Protein AF-A0A8S8XP95-F1 (afdb_monomer_lite)

Structure (mmCIF, N/CA/C/O backbone):
data_AF-A0A8S8XP95-F1
#
_entry.id   AF-A0A8S8XP95-F1
#
loop_
_atom_site.group_PDB
_atom_site.id
_atom_site.type_symbol
_atom_site.label_atom_id
_atom_site.label_alt_id
_atom_site.label_comp_id
_atom_site.label_asym_id
_atom_site.label_entity_id
_atom_site.label_seq_id
_atom_site.pdbx_PDB_ins_code
_atom_site.Cartn_x
_atom_site.Cartn_y
_atom_site.Cartn_z
_atom_site.occupancy
_atom_site.B_iso_or_equiv
_atom_site.auth_seq_id
_atom_site.auth_comp_id
_atom_site.auth_asym_id
_atom_site.auth_atom_id
_atom_site.pdbx_PDB_model_num
ATOM 1 N N . MET A 1 1 ? -5.392 4.584 2.526 1.00 95.81 1 MET A N 1
ATOM 2 C CA . MET A 1 1 ? -4.074 3.936 2.716 1.00 95.81 1 MET A CA 1
ATOM 3 C C . MET A 1 1 ? -3.199 4.278 1.524 1.00 95.81 1 MET A C 1
ATOM 5 O O . MET A 1 1 ? -3.749 4.491 0.451 1.00 95.81 1 MET A O 1
ATOM 9 N N . ASP A 1 2 ? -1.877 4.286 1.700 1.00 97.69 2 ASP A N 1
ATOM 10 C CA . ASP A 1 2 ? -0.904 4.599 0.646 1.00 97.69 2 ASP A CA 1
ATOM 11 C C . ASP A 1 2 ? 0.192 3.529 0.617 1.00 97.69 2 ASP A C 1
ATOM 13 O O . ASP A 1 2 ? 0.553 2.979 1.661 1.00 97.69 2 ASP A O 1
ATOM 17 N N . ALA A 1 3 ? 0.720 3.212 -0.565 1.00 98.12 3 ALA A N 1
ATOM 18 C CA . ALA A 1 3 ? 1.836 2.281 -0.712 1.00 98.12 3 ALA A CA 1
ATOM 19 C C . ALA A 1 3 ? 2.675 2.593 -1.953 1.00 98.12 3 ALA A C 1
ATOM 21 O O . ALA A 1 3 ? 2.148 2.982 -2.994 1.00 98.12 3 ALA A O 1
ATOM 22 N N . SER A 1 4 ? 3.984 2.361 -1.862 1.00 97.75 4 SER A N 1
ATOM 23 C CA . SER A 1 4 ? 4.922 2.511 -2.973 1.00 97.75 4 SER A CA 1
ATOM 24 C C . SER A 1 4 ? 5.971 1.401 -2.975 1.00 97.75 4 SER A C 1
ATOM 26 O O . SER A 1 4 ? 6.282 0.806 -1.942 1.00 97.75 4 SER A O 1
ATOM 28 N N . ILE A 1 5 ? 6.499 1.100 -4.160 1.00 98.00 5 ILE A N 1
ATOM 29 C CA . ILE A 1 5 ? 7.576 0.135 -4.376 1.00 98.00 5 ILE A CA 1
ATOM 30 C C . ILE A 1 5 ? 8.477 0.613 -5.521 1.00 98.00 5 ILE A C 1
ATOM 32 O O . ILE A 1 5 ? 7.999 1.181 -6.502 1.00 98.00 5 ILE A O 1
ATOM 36 N N . MET A 1 6 ? 9.787 0.383 -5.395 1.00 97.62 6 MET A N 1
ATOM 37 C CA . MET A 1 6 ? 10.793 0.677 -6.419 1.00 97.62 6 MET A CA 1
ATOM 38 C C . MET A 1 6 ? 11.740 -0.513 -6.565 1.00 97.62 6 MET A C 1
ATOM 40 O O . MET A 1 6 ? 12.183 -1.094 -5.573 1.00 97.62 6 MET A O 1
ATOM 44 N N . ARG A 1 7 ? 12.089 -0.852 -7.806 1.00 97.62 7 ARG A N 1
ATOM 45 C CA . ARG A 1 7 ? 13.092 -1.864 -8.129 1.00 97.62 7 ARG A CA 1
ATOM 46 C C . ARG A 1 7 ? 14.408 -1.180 -8.499 1.00 97.62 7 ARG A C 1
ATOM 48 O O . ARG A 1 7 ? 14.491 -0.423 -9.459 1.00 97.62 7 ARG A O 1
ATOM 55 N N . GLY A 1 8 ? 15.458 -1.438 -7.719 1.00 97.69 8 GLY A N 1
ATOM 56 C CA . GLY A 1 8 ? 16.742 -0.739 -7.866 1.00 97.69 8 GLY A CA 1
ATOM 57 C C . GLY A 1 8 ? 17.519 -1.069 -9.147 1.00 97.69 8 GLY A C 1
ATOM 58 O O . GLY A 1 8 ? 18.329 -0.260 -9.587 1.00 97.69 8 GLY A O 1
ATOM 59 N N . THR A 1 9 ? 17.274 -2.231 -9.758 1.00 97.69 9 THR A N 1
ATOM 60 C CA . THR A 1 9 ? 18.020 -2.709 -10.935 1.00 97.69 9 THR A CA 1
ATOM 61 C C . THR A 1 9 ? 17.696 -1.935 -12.211 1.00 97.69 9 THR A C 1
ATOM 63 O O . THR A 1 9 ? 18.590 -1.676 -13.009 1.00 97.69 9 THR A O 1
ATOM 66 N N . ASP A 1 10 ? 16.430 -1.565 -12.404 1.00 95.50 10 ASP A N 1
ATOM 67 C CA . ASP A 1 10 ? 15.906 -0.900 -13.606 1.00 95.50 10 ASP A CA 1
ATOM 68 C C . ASP A 1 10 ? 15.256 0.461 -13.300 1.00 95.50 10 ASP A C 1
ATOM 70 O O . ASP A 1 10 ? 14.836 1.163 -14.217 1.00 95.50 10 ASP A O 1
ATOM 74 N N . LYS A 1 11 ? 15.217 0.864 -12.021 1.00 95.88 11 LYS A N 1
ATOM 75 C CA . LYS A 1 11 ? 14.569 2.087 -11.521 1.00 95.88 11 LYS A CA 1
ATOM 76 C C . LYS A 1 11 ? 13.056 2.128 -11.774 1.00 95.88 11 LYS A C 1
ATOM 78 O O . LYS A 1 11 ? 12.465 3.202 -11.667 1.00 95.88 11 LYS A O 1
ATOM 83 N N . ALA A 1 12 ? 12.424 0.990 -12.074 1.00 97.50 12 ALA A N 1
ATOM 84 C CA . ALA A 1 12 ? 10.974 0.909 -12.182 1.00 97.50 12 ALA A CA 1
ATOM 85 C C . ALA A 1 12 ? 10.330 1.179 -10.816 1.00 97.50 12 ALA A C 1
ATOM 87 O O . ALA A 1 12 ? 10.843 0.756 -9.775 1.00 97.50 12 ALA A O 1
ATOM 88 N N . ALA A 1 13 ? 9.199 1.878 -10.813 1.00 97.69 13 ALA A N 1
ATOM 89 C CA . ALA A 1 13 ? 8.485 2.241 -9.599 1.00 97.69 13 ALA A CA 1
ATOM 90 C C . ALA A 1 13 ? 6.974 2.166 -9.810 1.00 97.69 13 ALA A C 1
ATOM 92 O O . ALA A 1 13 ? 6.481 2.346 -10.921 1.00 97.69 13 ALA A O 1
ATOM 93 N N . GLY A 1 14 ? 6.252 1.917 -8.723 1.00 98.19 14 GLY A N 1
ATOM 94 C CA . GLY A 1 14 ? 4.798 1.891 -8.702 1.00 98.19 14 GLY A CA 1
ATOM 95 C C . GLY A 1 14 ? 4.264 2.353 -7.355 1.00 98.19 14 GLY A C 1
ATOM 96 O O . GLY A 1 14 ? 4.867 2.089 -6.312 1.00 98.19 14 GLY A O 1
ATOM 97 N N . SER A 1 15 ? 3.144 3.071 -7.366 1.00 98.38 15 SER A N 1
ATOM 98 C CA . SER A 1 15 ? 2.540 3.618 -6.153 1.00 98.38 15 SER A CA 1
ATOM 99 C C . SER A 1 15 ? 1.029 3.788 -6.262 1.00 98.38 15 SER A C 1
ATOM 101 O O . SER A 1 15 ? 0.492 4.097 -7.324 1.00 98.38 15 SER A O 1
ATOM 103 N N . VAL A 1 16 ? 0.348 3.600 -5.137 1.00 98.19 16 VAL A N 1
ATOM 104 C CA . VAL A 1 16 ? -1.074 3.898 -4.965 1.00 98.19 16 VAL A CA 1
ATOM 105 C C . VAL A 1 16 ? -1.255 4.830 -3.779 1.00 98.19 16 VAL A C 1
ATOM 107 O O . VAL A 1 16 ? -0.599 4.664 -2.748 1.00 98.19 16 VAL A O 1
ATOM 110 N N . VAL A 1 17 ? -2.144 5.805 -3.930 1.00 97.94 17 VAL A N 1
ATOM 111 C CA . VAL A 1 17 ? -2.423 6.828 -2.919 1.00 97.94 17 VAL A CA 1
ATOM 112 C C . VAL A 1 17 ? -3.928 6.922 -2.703 1.00 97.94 17 VAL A C 1
ATOM 114 O O . VAL A 1 17 ? -4.699 6.758 -3.645 1.00 97.94 17 VAL A O 1
ATOM 117 N N . ASN A 1 18 ? -4.347 7.207 -1.477 1.00 97.31 18 ASN A N 1
ATOM 118 C CA . ASN A 1 18 ? -5.733 7.389 -1.068 1.00 97.31 18 ASN A CA 1
ATOM 119 C C . ASN A 1 18 ? -6.643 6.176 -1.346 1.00 97.31 18 ASN A C 1
ATOM 121 O O . ASN A 1 18 ? -7.837 6.342 -1.567 1.00 97.31 18 ASN A O 1
ATOM 125 N N . VAL A 1 19 ? -6.103 4.950 -1.323 1.00 97.38 19 VAL A N 1
ATOM 126 C CA . VAL A 1 19 ? -6.914 3.737 -1.541 1.00 97.38 19 VAL A CA 1
ATOM 127 C C . VAL A 1 19 ? -7.736 3.390 -0.309 1.00 97.38 19 VAL A C 1
ATOM 129 O O . VAL A 1 19 ? -7.257 3.524 0.827 1.00 97.38 19 VAL A O 1
ATOM 132 N N . THR A 1 20 ? -8.961 2.920 -0.523 1.00 97.25 20 THR A N 1
ATOM 133 C CA . THR A 1 20 ? -9.909 2.656 0.568 1.00 97.25 20 THR A CA 1
ATOM 134 C C . THR A 1 20 ? -10.474 1.245 0.569 1.00 97.25 20 THR A C 1
ATOM 136 O O . THR A 1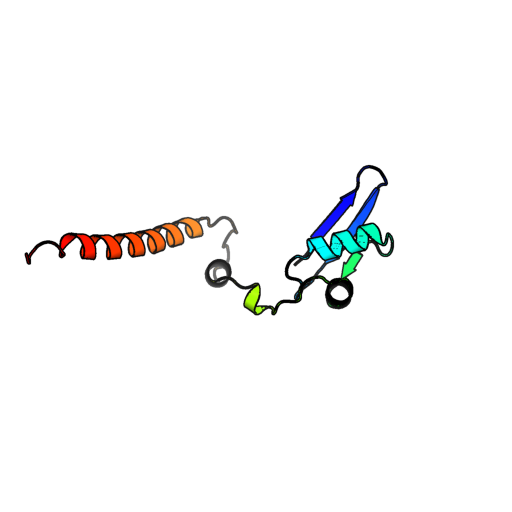 20 ? -10.990 0.818 1.600 1.00 97.25 20 THR A O 1
ATOM 139 N N . LYS A 1 21 ? -10.343 0.512 -0.542 1.00 97.50 21 LYS A N 1
ATOM 140 C CA . LYS A 1 21 ? -11.002 -0.790 -0.728 1.00 97.50 21 LYS A CA 1
ATOM 141 C C . LYS A 1 21 ? -10.034 -1.962 -0.847 1.00 97.50 21 LYS A C 1
ATOM 143 O O . LYS A 1 21 ? -10.446 -3.113 -0.795 1.00 97.50 21 LYS A O 1
ATOM 148 N N . LEU A 1 22 ? -8.737 -1.708 -1.009 1.00 97.38 22 LEU A N 1
ATOM 149 C CA . LEU A 1 22 ? -7.751 -2.774 -1.196 1.00 97.38 22 LEU A CA 1
ATOM 150 C C . LEU A 1 22 ? -7.268 -3.351 0.132 1.00 97.38 22 LEU A C 1
ATOM 152 O O . LEU A 1 22 ? -6.687 -2.632 0.945 1.00 97.38 22 LEU A O 1
ATOM 156 N N . ARG A 1 23 ? -7.360 -4.676 0.298 1.00 96.75 23 ARG A N 1
ATOM 157 C CA . ARG A 1 23 ? -6.838 -5.351 1.499 1.00 96.75 23 ARG A CA 1
ATOM 158 C C . ARG A 1 23 ? -5.329 -5.177 1.677 1.00 96.75 23 ARG A C 1
ATOM 160 O O . ARG A 1 23 ? -4.831 -5.060 2.791 1.00 96.75 23 ARG A O 1
ATOM 167 N N . HIS A 1 24 ? -4.591 -5.190 0.567 1.00 97.12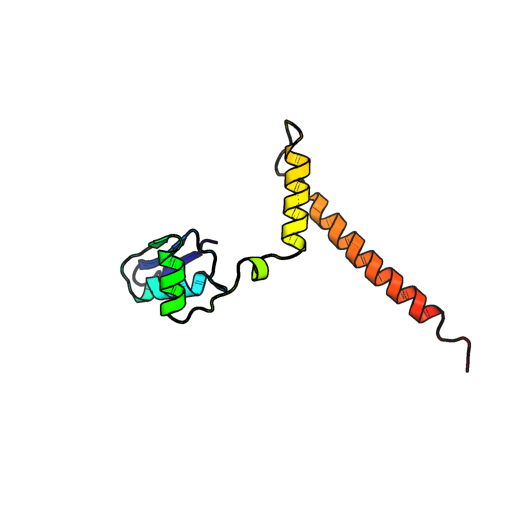 24 HIS A N 1
ATOM 168 C CA . HIS A 1 24 ? -3.131 -5.095 0.560 1.00 97.12 24 HIS A CA 1
ATOM 169 C C . HIS A 1 24 ? -2.666 -4.106 -0.526 1.00 97.12 24 HIS A C 1
ATOM 171 O O . HIS A 1 24 ? -2.306 -4.539 -1.625 1.00 97.12 24 HIS A O 1
ATOM 177 N N . PRO A 1 25 ? -2.629 -2.789 -0.243 1.00 97.50 25 PRO A N 1
ATOM 178 C CA . PRO A 1 25 ? -2.280 -1.747 -1.221 1.00 97.50 25 PRO A CA 1
ATOM 179 C C . PRO A 1 25 ? -0.946 -1.967 -1.949 1.00 97.50 25 PRO A C 1
ATOM 181 O O . PRO A 1 25 ? -0.816 -1.662 -3.134 1.00 97.50 25 PRO A O 1
ATOM 184 N N . ILE A 1 26 ? 0.037 -2.578 -1.278 1.00 98.12 26 ILE A N 1
ATOM 185 C CA . ILE A 1 26 ? 1.347 -2.885 -1.872 1.00 98.12 26 ILE A CA 1
ATOM 186 C C . ILE A 1 26 ? 1.254 -3.836 -3.076 1.00 98.12 26 ILE A C 1
ATOM 188 O O . ILE A 1 26 ? 2.082 -3.766 -3.981 1.00 98.12 26 ILE A O 1
ATOM 192 N N . ARG A 1 27 ? 0.229 -4.701 -3.133 1.00 98.12 27 ARG A N 1
ATOM 193 C CA . ARG A 1 27 ? 0.009 -5.583 -4.287 1.00 98.12 27 ARG A CA 1
ATOM 194 C C . ARG A 1 27 ? -0.393 -4.785 -5.522 1.00 98.12 27 ARG A C 1
ATOM 196 O O . ARG A 1 27 ? 0.142 -5.057 -6.590 1.00 98.12 27 ARG A O 1
ATOM 203 N N . ALA A 1 28 ? -1.246 -3.772 -5.371 1.00 97.81 28 ALA A N 1
ATOM 204 C CA . ALA A 1 28 ? -1.584 -2.868 -6.468 1.00 97.81 28 ALA A CA 1
ATOM 205 C C . ALA A 1 28 ? -0.372 -2.030 -6.902 1.00 97.81 28 ALA A C 1
ATOM 207 O O . ALA A 1 28 ? -0.080 -1.960 -8.091 1.00 97.81 28 ALA A O 1
ATOM 208 N N . ALA A 1 29 ? 0.409 -1.491 -5.957 1.00 98.06 29 ALA A N 1
ATOM 209 C CA . ALA A 1 29 ? 1.649 -0.777 -6.283 1.00 98.06 29 ALA A CA 1
ATOM 210 C C . ALA A 1 29 ? 2.655 -1.658 -7.057 1.00 98.06 29 ALA A C 1
ATOM 212 O O . ALA A 1 29 ? 3.298 -1.189 -7.994 1.00 98.06 29 ALA A O 1
ATOM 213 N N . ASN A 1 30 ? 2.759 -2.948 -6.720 1.00 97.94 30 ASN A N 1
ATOM 214 C CA . ASN A 1 30 ? 3.591 -3.895 -7.463 1.00 97.94 30 ASN A CA 1
ATOM 215 C C . ASN A 1 30 ? 3.068 -4.153 -8.887 1.00 97.94 30 ASN A C 1
ATOM 217 O O . ASN A 1 30 ? 3.877 -4.278 -9.800 1.00 97.94 30 ASN A O 1
ATOM 221 N N . GLN A 1 31 ? 1.747 -4.192 -9.101 1.00 97.62 31 GLN A N 1
ATOM 222 C CA . GLN A 1 31 ? 1.178 -4.294 -10.454 1.00 97.62 31 GLN A CA 1
ATOM 223 C C . GLN A 1 31 ? 1.514 -3.060 -11.300 1.00 97.62 31 GLN A C 1
ATOM 225 O O . GLN A 1 31 ? 1.952 -3.200 -12.439 1.00 97.62 31 GLN A O 1
ATOM 230 N N . ILE A 1 32 ? 1.421 -1.861 -10.716 1.00 97.12 32 ILE A N 1
ATOM 231 C CA . ILE A 1 32 ? 1.830 -0.608 -11.371 1.00 97.12 32 ILE A CA 1
ATOM 232 C C . ILE A 1 32 ? 3.310 -0.664 -11.772 1.00 97.12 32 ILE A C 1
ATOM 234 O O . ILE A 1 32 ? 3.661 -0.335 -12.904 1.00 97.12 32 ILE A O 1
ATOM 238 N N . LEU A 1 33 ? 4.176 -1.154 -10.878 1.00 97.38 33 LEU A N 1
ATOM 239 C CA . LEU A 1 33 ? 5.602 -1.315 -11.164 1.00 97.38 33 LEU A CA 1
ATOM 240 C C . LEU A 1 33 ? 5.853 -2.249 -12.360 1.00 97.38 33 LEU A C 1
ATOM 242 O O . LEU A 1 33 ? 6.742 -1.967 -13.160 1.00 97.38 33 LEU A O 1
ATOM 246 N N . GLN A 1 34 ? 5.094 -3.345 -12.496 1.00 96.19 34 GLN A N 1
ATOM 247 C CA . GLN A 1 34 ? 5.233 -4.275 -13.628 1.00 96.19 34 GLN A CA 1
ATOM 248 C C . GLN A 1 34 ? 4.670 -3.706 -14.936 1.00 96.19 34 GLN A C 1
ATOM 250 O O . GLN A 1 34 ? 5.220 -3.974 -16.001 1.00 96.19 34 GLN A O 1
ATOM 255 N N . GLN A 1 35 ? 3.596 -2.919 -14.865 1.00 94.94 35 GLN A N 1
ATOM 256 C CA . GLN A 1 35 ? 3.018 -2.242 -16.026 1.00 94.94 35 GLN A CA 1
ATOM 257 C C . GLN A 1 35 ? 3.921 -1.114 -16.552 1.00 94.94 35 GLN A C 1
ATOM 259 O O . GLN A 1 35 ? 3.950 -0.847 -17.753 1.00 94.94 35 GLN A O 1
ATOM 264 N N . GLY A 1 36 ? 4.655 -0.441 -15.664 1.00 91.19 36 GLY A N 1
ATOM 265 C CA . GLY A 1 36 ? 5.650 0.583 -15.989 1.00 91.19 36 GLY A CA 1
ATOM 266 C C . GLY A 1 36 ? 5.093 1.997 -16.203 1.00 91.19 36 GLY A C 1
ATOM 267 O O . GLY A 1 36 ? 5.774 2.964 -15.865 1.00 91.19 36 GLY A O 1
ATOM 268 N N . TRP A 1 37 ? 3.869 2.151 -16.723 1.00 91.50 37 TRP A N 1
ATOM 269 C CA . TRP A 1 37 ? 3.186 3.450 -16.811 1.00 91.50 37 TRP A CA 1
ATOM 270 C C . TRP A 1 37 ? 1.668 3.325 -16.608 1.00 91.50 37 TRP A C 1
ATOM 272 O O . TRP A 1 37 ? 1.050 2.466 -17.249 1.00 91.50 37 TRP A O 1
ATOM 282 N N . PRO A 1 38 ? 1.034 4.209 -15.808 1.00 94.50 38 PRO A N 1
ATOM 283 C CA . PRO A 1 38 ? 1.612 5.314 -15.016 1.00 94.50 38 PRO A CA 1
ATOM 284 C C . PRO A 1 38 ? 2.423 4.831 -13.799 1.00 94.50 38 PRO A C 1
ATOM 286 O O . PRO A 1 38 ? 2.374 3.660 -13.467 1.00 94.50 38 PRO A O 1
ATOM 289 N N . VAL A 1 39 ? 3.174 5.717 -13.126 1.00 96.62 39 VAL A N 1
ATOM 290 C CA . VAL A 1 39 ? 3.962 5.377 -11.909 1.00 96.62 39 VAL A CA 1
ATOM 291 C C . VAL A 1 39 ? 3.126 5.463 -10.622 1.00 96.62 39 VAL A C 1
ATOM 293 O O . VAL A 1 39 ? 3.438 4.823 -9.616 1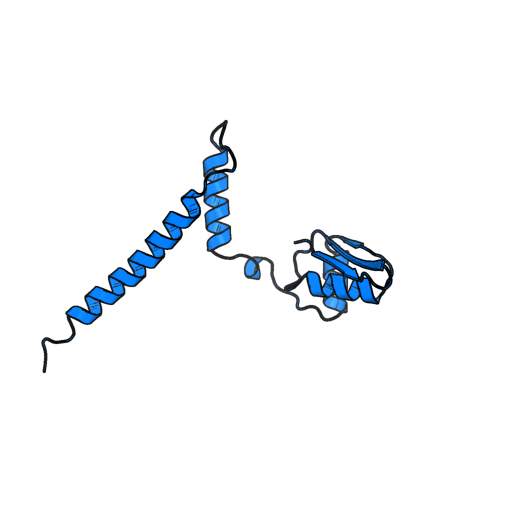.00 96.62 39 VAL A O 1
ATOM 296 N N . MET A 1 40 ? 2.059 6.262 -10.630 1.00 97.56 40 MET A N 1
ATOM 297 C CA . MET A 1 40 ? 1.197 6.498 -9.473 1.00 97.56 40 MET A CA 1
ATOM 298 C C . MET A 1 40 ? -0.269 6.534 -9.890 1.00 97.56 40 MET A C 1
ATOM 300 O O . MET A 1 40 ? -0.604 7.174 -10.887 1.00 97.56 40 MET A O 1
ATOM 304 N N . LEU A 1 41 ? -1.134 5.907 -9.093 1.00 97.88 41 LEU A N 1
ATOM 305 C CA . LEU A 1 41 ? -2.589 6.049 -9.171 1.00 97.88 41 LEU A CA 1
ATOM 306 C C . LEU A 1 41 ? -3.151 6.588 -7.849 1.00 97.88 41 LEU A C 1
ATOM 308 O O . LEU A 1 41 ? -2.564 6.385 -6.785 1.00 97.88 41 LEU A O 1
ATOM 312 N N . ASN A 1 42 ? -4.293 7.272 -7.920 1.00 97.75 42 ASN A N 1
ATOM 313 C CA . ASN A 1 42 ? -4.915 7.959 -6.789 1.00 97.75 42 ASN A CA 1
ATOM 314 C C . ASN A 1 42 ? -6.389 7.543 -6.628 1.00 97.75 42 ASN A C 1
ATOM 316 O O . ASN A 1 42 ? -7.105 7.430 -7.623 1.00 97.75 42 ASN A O 1
ATOM 320 N N . SER A 1 43 ? -6.821 7.366 -5.377 1.00 96.94 43 SER A N 1
ATOM 321 C CA . SER A 1 43 ? -8.209 7.173 -4.944 1.00 96.94 43 SER A CA 1
ATOM 322 C C . SER A 1 43 ? -8.913 6.078 -5.743 1.00 96.94 43 SER A C 1
ATOM 324 O O . SER A 1 43 ? -8.386 4.971 -5.863 1.00 96.94 43 SER A O 1
ATOM 326 N N . ASP A 1 44 ? -10.075 6.382 -6.319 1.00 97.38 44 ASP A N 1
ATOM 327 C CA . ASP A 1 44 ? -10.944 5.399 -6.958 1.00 97.38 44 ASP A CA 1
ATOM 328 C C . ASP A 1 44 ? -10.251 4.725 -8.144 1.00 97.38 44 ASP A C 1
ATOM 330 O O . ASP A 1 44 ? -10.353 3.513 -8.304 1.00 97.38 44 ASP A O 1
ATOM 334 N N . ALA A 1 45 ? -9.436 5.469 -8.900 1.00 97.19 45 ALA A N 1
ATOM 335 C CA . ALA A 1 45 ? -8.666 4.904 -10.006 1.00 97.19 45 ALA A CA 1
ATOM 336 C C . ALA A 1 45 ? -7.637 3.864 -9.528 1.00 97.19 45 ALA A C 1
ATOM 338 O O . ALA A 1 45 ? -7.352 2.903 -10.240 1.00 97.19 45 ALA A O 1
ATOM 339 N N . ALA A 1 46 ? -7.072 4.034 -8.328 1.00 97.56 46 ALA A N 1
ATOM 340 C CA . ALA A 1 46 ? -6.160 3.058 -7.739 1.00 97.56 46 ALA A CA 1
ATOM 341 C C . ALA A 1 46 ? -6.900 1.829 -7.185 1.00 97.56 46 ALA A C 1
ATOM 343 O O . ALA A 1 46 ? -6.410 0.708 -7.347 1.00 97.56 46 ALA A O 1
ATOM 344 N N . ASP A 1 47 ? -8.070 2.027 -6.569 1.00 97.50 47 ASP A N 1
ATOM 345 C CA . ASP A 1 47 ? -8.930 0.937 -6.094 1.00 97.50 47 ASP A CA 1
ATOM 346 C C . ASP A 1 47 ? -9.417 0.080 -7.285 1.00 97.50 47 ASP A C 1
ATOM 348 O O . ASP A 1 47 ? -9.189 -1.130 -7.306 1.00 97.50 47 ASP A O 1
ATOM 352 N N . GLU A 1 48 ? -9.985 0.693 -8.329 1.00 98.00 48 GLU A N 1
ATOM 353 C CA . GLU A 1 48 ? -10.449 0.008 -9.549 1.00 98.00 48 GLU A CA 1
ATOM 354 C C . GLU A 1 48 ? -9.318 -0.735 -10.270 1.00 98.00 48 GLU A C 1
ATOM 356 O O . GLU A 1 48 ? -9.475 -1.883 -10.706 1.00 98.00 48 GLU A O 1
ATOM 361 N N . PHE A 1 49 ? -8.145 -0.107 -10.365 1.00 97.38 49 PHE A N 1
ATOM 362 C CA . PHE A 1 49 ? -6.967 -0.739 -10.943 1.00 97.38 49 PHE A CA 1
ATOM 363 C C . PHE A 1 49 ? -6.532 -1.971 -10.144 1.00 97.38 49 PHE A C 1
ATOM 365 O O . PHE A 1 49 ? -6.275 -3.026 -10.721 1.00 97.38 49 PHE A O 1
ATOM 372 N N . GLY A 1 50 ? -6.468 -1.870 -8.814 1.00 96.88 50 GLY A N 1
ATOM 373 C CA . GLY A 1 50 ? -6.116 -3.004 -7.964 1.00 96.88 50 GLY A CA 1
ATOM 374 C C . GLY A 1 50 ? -7.100 -4.164 -8.126 1.00 96.88 50 GLY A C 1
ATOM 375 O O . GLY A 1 50 ? -6.675 -5.299 -8.346 1.00 96.88 50 GLY A O 1
ATOM 376 N N . ILE A 1 51 ? -8.401 -3.872 -8.078 1.00 97.69 51 ILE A N 1
ATOM 377 C CA . ILE A 1 51 ? -9.475 -4.870 -8.166 1.00 97.69 51 ILE A CA 1
ATOM 378 C C . ILE A 1 51 ? -9.463 -5.573 -9.529 1.00 97.69 51 ILE A C 1
ATOM 380 O O . ILE A 1 51 ? -9.477 -6.802 -9.593 1.00 97.69 51 ILE A O 1
ATOM 384 N N . SER A 1 52 ? -9.353 -4.817 -10.626 1.00 97.62 52 SER A N 1
ATOM 385 C CA . SER A 1 52 ? -9.271 -5.386 -11.983 1.00 97.62 52 SER A CA 1
ATOM 386 C C . SER A 1 52 ? -8.026 -6.255 -12.206 1.00 97.62 52 SER A C 1
ATOM 388 O O . SER A 1 52 ? -8.068 -7.192 -13.000 1.00 97.62 52 SER A O 1
ATOM 390 N N . ASN A 1 53 ? -6.944 -6.007 -11.459 1.00 96.25 53 ASN A N 1
ATOM 391 C CA . ASN A 1 53 ? -5.728 -6.825 -11.452 1.00 96.25 53 ASN A CA 1
ATOM 392 C C . ASN A 1 53 ? -5.737 -7.938 -10.379 1.00 96.25 53 ASN A C 1
ATOM 394 O O . ASN A 1 53 ? -4.691 -8.517 -10.073 1.00 96.25 53 ASN A O 1
ATOM 398 N N . GLY A 1 54 ? -6.902 -8.255 -9.802 1.00 96.56 54 GLY A N 1
ATOM 399 C CA . GLY A 1 54 ? -7.090 -9.392 -8.896 1.00 96.56 54 GLY A CA 1
ATOM 400 C C . GLY A 1 54 ? -6.652 -9.154 -7.447 1.00 96.56 54 GLY A C 1
ATOM 401 O O . GLY A 1 54 ? -6.447 -10.115 -6.704 1.00 96.56 54 GLY A O 1
ATOM 402 N N . VAL A 1 55 ? -6.481 -7.898 -7.022 1.00 96.94 55 VAL A N 1
ATOM 403 C CA . VAL A 1 55 ? -6.285 -7.572 -5.603 1.00 96.94 55 VAL A CA 1
ATOM 404 C C . VAL A 1 55 ? -7.625 -7.684 -4.877 1.00 96.94 55 VAL A C 1
ATOM 406 O O . VAL A 1 55 ? -8.627 -7.138 -5.323 1.00 96.94 55 VAL A O 1
ATOM 409 N N . GLU A 1 56 ? -7.627 -8.386 -3.744 1.00 97.62 56 GLU A N 1
ATOM 410 C CA . GLU A 1 56 ? -8.812 -8.578 -2.902 1.00 97.62 56 GLU A CA 1
ATOM 411 C C . GLU A 1 56 ? -9.411 -7.238 -2.442 1.00 97.62 56 GLU A C 1
ATOM 413 O O . GLU A 1 56 ? -8.731 -6.433 -1.788 1.00 97.62 56 GLU A O 1
ATOM 418 N N . GLU A 1 57 ? -10.687 -7.045 -2.777 1.00 97.75 57 GLU A N 1
ATOM 419 C CA . GLU A 1 57 ? -11.531 -5.953 -2.298 1.00 97.75 57 GLU A CA 1
ATOM 420 C C . GLU A 1 57 ? -12.077 -6.280 -0.903 1.00 97.75 57 GLU A C 1
ATOM 422 O O . GLU A 1 57 ? -12.552 -7.388 -0.648 1.00 97.75 57 GLU A O 1
ATOM 427 N N . VAL A 1 58 ? -12.025 -5.307 0.000 1.00 97.25 58 VAL A N 1
ATOM 428 C CA . VAL A 1 58 ? -12.590 -5.374 1.350 1.00 97.25 58 VAL A CA 1
ATOM 429 C C . VAL A 1 58 ? -13.399 -4.115 1.637 1.00 97.25 58 VAL A C 1
ATOM 431 O O . VAL A 1 58 ? -13.141 -3.050 1.074 1.00 97.25 58 VAL A O 1
ATOM 434 N N . SER A 1 59 ? -14.376 -4.225 2.539 1.00 96.81 59 SER A N 1
ATOM 435 C CA . SER A 1 59 ? -15.113 -3.052 3.011 1.00 96.81 59 SER A CA 1
ATOM 436 C C . SER A 1 59 ? -14.234 -2.185 3.919 1.00 96.81 59 SER A C 1
ATOM 438 O O . SER A 1 59 ? -13.257 -2.659 4.507 1.00 96.81 59 SER A O 1
ATOM 440 N N . GLN A 1 60 ? -14.591 -0.910 4.073 1.00 94.19 60 GLN A N 1
ATOM 441 C CA . GLN A 1 60 ? -13.854 -0.012 4.966 1.00 94.19 60 GLN A CA 1
ATOM 442 C C . GLN A 1 60 ? -13.940 -0.475 6.424 1.00 94.19 60 GLN A C 1
ATOM 444 O O . GLN A 1 60 ? -12.965 -0.372 7.162 1.00 94.19 60 GLN A O 1
ATOM 449 N N . GLU A 1 61 ? -15.071 -1.053 6.825 1.00 95.56 61 GLU A N 1
ATOM 450 C CA . GLU A 1 61 ? -15.288 -1.594 8.167 1.00 95.56 61 GLU A CA 1
ATOM 451 C C . GLU A 1 61 ? -14.325 -2.740 8.475 1.00 95.56 61 GLU A C 1
ATOM 453 O O . GLU A 1 61 ? -13.854 -2.847 9.603 1.00 95.56 61 GLU A O 1
ATOM 458 N N . TRP A 1 62 ? -13.979 -3.558 7.475 1.00 94.94 62 TRP A N 1
ATOM 459 C CA . TRP A 1 62 ? -13.014 -4.647 7.632 1.00 94.94 62 TRP A CA 1
ATOM 460 C C . TRP A 1 62 ? -11.608 -4.139 7.991 1.00 94.94 62 TRP A C 1
ATOM 462 O O . TRP A 1 62 ? -10.871 -4.805 8.716 1.00 94.94 62 TRP A O 1
ATOM 472 N N . LEU A 1 63 ? -11.232 -2.948 7.508 1.00 94.19 63 LEU A N 1
ATOM 473 C CA . LEU A 1 63 ? -9.936 -2.320 7.796 1.00 94.19 63 LEU A CA 1
ATOM 474 C C . LEU A 1 63 ? -9.874 -1.689 9.198 1.00 94.19 63 LEU A C 1
ATOM 476 O O . LEU A 1 63 ? -8.787 -1.357 9.680 1.00 94.19 63 LEU A O 1
ATOM 480 N N . ILE A 1 64 ? -11.021 -1.502 9.854 1.00 94.44 64 ILE A N 1
ATOM 481 C CA . ILE A 1 64 ? -11.105 -0.890 11.179 1.00 94.44 64 ILE A CA 1
ATOM 482 C C . ILE A 1 64 ? -10.873 -1.960 12.247 1.00 94.44 64 ILE A C 1
ATOM 484 O O . ILE A 1 64 ? -11.516 -3.003 12.273 1.00 94.44 64 ILE A O 1
ATOM 488 N N . THR A 1 65 ? -9.978 -1.661 13.187 1.00 91.81 65 THR A N 1
ATOM 489 C CA . THR A 1 65 ? -9.762 -2.480 14.387 1.00 91.81 65 THR A CA 1
ATOM 490 C C . THR A 1 65 ? -10.219 -1.718 15.624 1.00 91.81 65 THR A C 1
ATOM 492 O O . THR A 1 65 ? -10.114 -0.488 15.671 1.00 91.81 65 THR A O 1
ATOM 495 N N . GLU A 1 66 ? -10.683 -2.437 16.649 1.00 90.56 6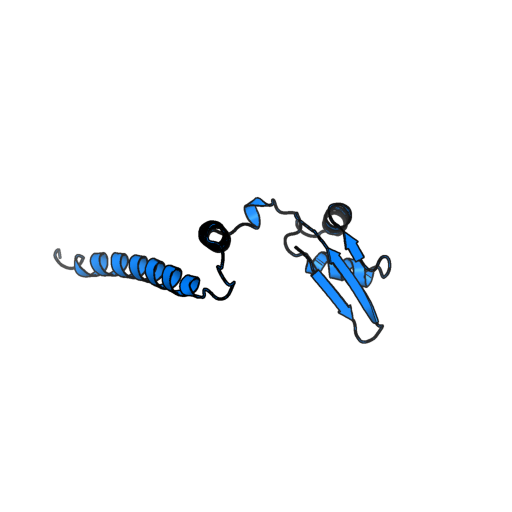6 GLU A N 1
ATOM 496 C CA . GLU A 1 66 ? -11.076 -1.835 17.934 1.00 90.56 66 GLU A CA 1
ATOM 497 C C . GLU A 1 66 ? -9.929 -1.028 18.548 1.00 90.56 66 GLU A C 1
ATOM 499 O O . GLU A 1 66 ? -10.130 0.101 18.987 1.00 90.56 66 GLU A O 1
ATOM 504 N N . LEU A 1 67 ? -8.700 -1.548 18.457 1.00 88.06 67 LEU A N 1
ATOM 505 C CA . LEU A 1 67 ? -7.493 -0.853 18.891 1.00 88.06 67 LEU A CA 1
ATOM 506 C C . LEU A 1 67 ? -7.355 0.530 18.235 1.00 88.06 67 LEU A C 1
ATOM 508 O O . LEU A 1 67 ? -7.226 1.536 18.929 1.00 88.06 67 LEU A O 1
ATOM 512 N N . ARG A 1 68 ? -7.398 0.600 16.897 1.00 88.38 68 ARG A N 1
ATOM 513 C CA . ARG A 1 68 ? -7.252 1.872 16.167 1.00 88.38 68 ARG A CA 1
ATOM 514 C C . ARG A 1 68 ? -8.417 2.823 16.431 1.00 88.38 68 ARG A C 1
ATOM 516 O O . ARG A 1 68 ? -8.201 4.030 16.497 1.00 88.38 68 ARG A O 1
ATOM 523 N N . ARG A 1 69 ? -9.627 2.292 16.623 1.00 90.44 69 ARG A N 1
ATOM 524 C CA . ARG A 1 69 ? -10.806 3.085 16.989 1.00 90.44 69 ARG A CA 1
ATOM 525 C C . ARG A 1 69 ? -10.651 3.721 18.372 1.00 90.44 69 ARG A C 1
ATOM 527 O O . ARG A 1 69 ? -10.879 4.919 18.506 1.00 90.44 69 ARG A O 1
ATOM 534 N N . ASN A 1 70 ? -10.208 2.956 19.367 1.00 87.56 70 ASN A N 1
ATOM 535 C CA . ASN A 1 70 ? -9.988 3.454 20.727 1.00 87.56 70 ASN A CA 1
ATOM 536 C C . ASN A 1 70 ? -8.875 4.512 20.770 1.00 87.56 70 ASN A C 1
ATOM 538 O O . ASN A 1 70 ? -9.031 5.534 21.436 1.00 87.56 70 ASN A O 1
ATOM 542 N N . GLN A 1 71 ? -7.790 4.310 20.013 1.00 83.88 71 GLN A N 1
ATOM 543 C CA . GLN A 1 71 ? -6.724 5.308 19.846 1.00 83.88 71 GLN A CA 1
ATOM 544 C C . GLN A 1 71 ? -7.257 6.616 19.245 1.00 83.88 71 GLN A C 1
ATOM 546 O O . GLN A 1 71 ? -6.910 7.701 19.708 1.00 83.88 71 GLN A O 1
ATOM 551 N N . TRP A 1 72 ? -8.125 6.519 18.235 1.00 88.12 72 TRP A N 1
ATOM 552 C CA . TRP A 1 72 ? -8.724 7.689 17.600 1.00 88.12 72 TRP A CA 1
ATOM 553 C C . TRP A 1 72 ? -9.669 8.455 18.534 1.00 88.12 72 TRP A C 1
ATOM 555 O O . TRP A 1 72 ? -9.591 9.680 18.582 1.00 88.12 72 TRP A O 1
ATOM 565 N N . GLU A 1 73 ? -10.519 7.771 19.309 1.00 88.62 73 GLU A N 1
ATOM 566 C CA . GLU A 1 73 ? -11.411 8.434 20.279 1.00 88.62 73 GLU A CA 1
ATOM 567 C C . GLU A 1 73 ? -10.624 9.141 21.393 1.00 88.62 73 GLU A C 1
ATOM 569 O O . GLU A 1 73 ? -10.940 10.276 21.751 1.00 88.62 73 GLU A O 1
ATOM 574 N N . GLN A 1 74 ? -9.549 8.521 21.893 1.00 83.50 74 GLN A N 1
ATOM 575 C CA . GLN A 1 74 ? -8.671 9.146 22.886 1.00 83.50 74 GLN A CA 1
ATOM 576 C C . GLN A 1 74 ? -8.000 10.400 22.325 1.00 83.50 74 GLN A C 1
ATOM 578 O O . GLN A 1 74 ? -8.133 11.473 22.916 1.00 83.50 74 GLN A O 1
ATOM 583 N N . TRP A 1 75 ? -7.383 10.302 21.143 1.00 83.75 75 TRP A N 1
ATOM 584 C CA . TRP A 1 75 ? -6.797 11.448 20.440 1.00 83.75 75 TRP A CA 1
ATOM 585 C C . TRP A 1 75 ? -7.815 12.568 20.191 1.00 83.75 75 TRP A C 1
ATOM 587 O O . TRP A 1 75 ? -7.520 13.752 20.346 1.00 83.75 75 TRP A O 1
ATOM 597 N N . LYS A 1 76 ? -9.047 12.206 19.822 1.00 83.75 76 LYS A N 1
ATOM 598 C CA . LYS A 1 76 ? -10.124 13.165 19.571 1.00 83.75 76 LYS A CA 1
ATOM 599 C C . LYS A 1 76 ? -10.547 13.881 20.854 1.00 83.75 76 LYS A C 1
ATOM 601 O O . LYS A 1 76 ? -10.826 15.077 20.811 1.00 83.75 76 LYS A O 1
ATOM 606 N N . SER A 1 77 ? -10.574 13.169 21.980 1.00 83.25 77 SER A N 1
ATOM 607 C CA . SER A 1 77 ? -10.883 13.741 23.293 1.00 83.25 77 SER A CA 1
ATOM 608 C C . SER A 1 77 ? -9.754 14.619 23.844 1.00 83.25 77 SER A C 1
ATOM 610 O O . SER A 1 77 ? -10.029 15.649 24.451 1.00 83.25 77 SER A O 1
ATOM 612 N N . SER A 1 78 ? -8.487 14.274 23.582 1.00 76.00 78 SER A N 1
ATOM 613 C CA . SER A 1 78 ? -7.333 15.054 24.040 1.00 76.00 78 SER A CA 1
ATOM 614 C C . SER A 1 78 ? -7.137 16.331 23.220 1.00 76.00 78 SER A C 1
ATOM 616 O O . SER A 1 78 ? -6.800 17.372 23.782 1.00 76.00 78 SER A O 1
ATOM 618 N N . LYS A 1 79 ? -7.443 16.312 21.914 1.00 62.78 79 LYS A N 1
ATOM 619 C CA . LYS A 1 79 ? -7.369 17.506 21.052 1.00 62.78 79 LYS A CA 1
ATOM 620 C C . LYS A 1 79 ? -8.435 18.568 21.302 1.00 62.78 79 LYS A C 1
ATOM 622 O O . LYS A 1 79 ? -8.309 19.661 20.751 1.00 62.78 79 LYS A O 1
ATOM 627 N N . SER A 1 80 ? -9.443 18.318 22.143 1.00 57.34 80 SER A N 1
ATOM 628 C CA . SER A 1 80 ? -10.307 19.411 22.608 1.00 57.34 80 SER A CA 1
ATOM 629 C C . SER A 1 80 ? -9.606 20.334 23.615 1.00 57.34 80 SER A C 1
ATOM 631 O O . SER A 1 80 ? -10.150 21.391 23.928 1.00 57.34 80 SER A O 1
ATOM 633 N N . ASN A 1 81 ? -8.416 19.969 24.110 1.00 55.66 81 ASN A N 1
ATOM 634 C CA . ASN A 1 81 ? -7.610 20.805 24.994 1.00 55.66 81 ASN A CA 1
ATOM 635 C C . ASN A 1 81 ? -6.566 21.600 24.185 1.00 55.66 81 ASN A C 1
ATOM 637 O O . ASN A 1 81 ? -5.697 20.999 23.545 1.00 55.66 81 ASN A O 1
ATOM 641 N N . PRO A 1 82 ? -6.599 22.947 24.213 1.00 47.44 82 PRO A N 1
ATOM 642 C CA . PRO A 1 82 ? -5.557 23.766 23.602 1.00 47.44 82 PRO A CA 1
ATOM 643 C C . PRO A 1 82 ? -4.190 23.425 24.218 1.00 47.44 82 PRO A C 1
ATOM 645 O O . PRO A 1 82 ? -3.993 23.621 25.414 1.00 47.44 82 PRO A O 1
ATOM 648 N N . GLY A 1 83 ? -3.254 22.914 23.411 1.00 56.88 83 GLY A N 1
ATOM 649 C CA . GLY A 1 83 ? -1.883 22.598 23.840 1.00 56.88 83 GLY A CA 1
ATOM 650 C C . GLY A 1 83 ? -1.535 21.112 23.988 1.00 56.88 83 GLY A C 1
ATOM 651 O O . GLY A 1 83 ? -0.429 20.816 24.427 1.00 56.88 83 GLY A O 1
ATOM 652 N N . ALA A 1 84 ? -2.422 20.181 23.621 1.00 57.78 84 ALA A N 1
ATOM 653 C CA . ALA A 1 84 ? -2.074 18.758 23.581 1.00 57.78 84 ALA A CA 1
ATOM 654 C C . ALA A 1 84 ? -0.981 18.488 22.523 1.00 57.78 84 ALA A C 1
ATOM 656 O O . ALA A 1 84 ? -1.195 18.726 21.333 1.00 57.78 84 ALA A O 1
ATOM 657 N N . THR A 1 85 ? 0.188 18.019 22.963 1.00 54.34 85 THR A N 1
ATOM 658 C CA . THR A 1 85 ? 1.287 17.550 22.107 1.00 54.34 85 THR A CA 1
ATOM 659 C C . THR A 1 85 ? 1.111 16.066 21.793 1.00 54.34 85 THR A C 1
ATOM 661 O O . THR A 1 85 ? 0.599 15.307 22.612 1.00 54.34 85 THR A O 1
ATOM 664 N N . ASP A 1 86 ? 1.537 15.640 20.605 1.00 55.44 86 ASP A N 1
ATOM 665 C CA . ASP A 1 86 ? 1.299 14.293 20.064 1.00 55.44 86 ASP A CA 1
ATOM 666 C C . ASP A 1 86 ? 2.162 13.176 20.724 1.00 55.44 86 ASP A C 1
ATOM 668 O O . ASP A 1 86 ? 2.332 12.111 20.138 1.00 55.44 86 ASP A O 1
ATOM 672 N N . GLU A 1 87 ? 2.716 13.408 21.923 1.00 58.28 87 GLU A N 1
ATOM 673 C CA . GLU A 1 87 ? 3.677 12.523 22.623 1.00 58.28 87 GLU A CA 1
ATOM 674 C C . GLU A 1 87 ? 3.055 11.674 23.753 1.00 58.28 87 GLU A C 1
ATOM 676 O O . GLU A 1 87 ? 3.771 11.112 24.581 1.00 58.28 87 GLU A O 1
ATOM 681 N N . ASP A 1 88 ? 1.727 11.585 23.841 1.00 55.19 88 ASP A N 1
ATOM 682 C CA . ASP A 1 88 ? 1.077 10.813 24.906 1.00 55.19 88 ASP A CA 1
ATOM 683 C C . ASP A 1 88 ? 1.073 9.297 24.604 1.00 55.19 88 ASP A C 1
ATOM 685 O O . ASP A 1 88 ? 0.146 8.753 24.000 1.00 55.19 88 ASP A O 1
ATOM 689 N N . ASP A 1 89 ? 2.133 8.617 25.053 1.00 55.59 89 ASP A N 1
ATOM 690 C CA . ASP A 1 89 ? 2.332 7.159 24.995 1.00 55.59 89 ASP A CA 1
ATOM 691 C C . ASP A 1 89 ? 1.476 6.356 26.009 1.00 55.59 89 ASP A C 1
ATOM 693 O O . ASP A 1 89 ? 1.604 5.129 26.096 1.00 55.59 89 ASP A O 1
ATOM 697 N N . SER A 1 90 ? 0.557 6.984 26.759 1.00 60.00 90 SER A N 1
ATOM 698 C CA . SER A 1 90 ? -0.280 6.302 27.774 1.00 60.00 90 SER A CA 1
ATOM 699 C C . SER A 1 90 ? -1.211 5.207 27.220 1.00 60.00 90 SER A C 1
ATOM 701 O O . SER A 1 90 ? -1.791 4.417 27.971 1.00 60.00 90 SER A O 1
ATOM 703 N N . LEU A 1 91 ? -1.312 5.090 25.894 1.00 53.03 91 LEU A N 1
ATOM 704 C CA . LEU A 1 91 ? -2.113 4.094 25.181 1.00 53.03 91 LEU A CA 1
ATOM 705 C C . LEU A 1 91 ? -1.640 2.641 25.347 1.00 53.03 91 LEU A C 1
ATOM 707 O O . LEU A 1 91 ? -2.457 1.725 25.217 1.00 53.03 91 LEU A O 1
ATOM 711 N N . LEU A 1 92 ? -0.357 2.399 25.633 1.00 57.16 92 LEU A N 1
ATOM 712 C CA . LEU A 1 92 ? 0.134 1.040 25.903 1.00 57.16 92 LEU A CA 1
ATOM 713 C C . LEU A 1 92 ? -0.370 0.522 27.259 1.00 57.16 92 LEU A C 1
ATOM 715 O O . LEU A 1 92 ? -0.703 -0.659 27.381 1.00 57.16 92 LEU A O 1
ATOM 719 N N . ASP A 1 93 ? -0.521 1.402 28.249 1.00 59.00 93 ASP A N 1
ATOM 720 C CA . ASP A 1 93 ? -0.893 1.014 29.611 1.00 59.00 93 ASP A CA 1
ATOM 721 C C . ASP A 1 93 ? -2.343 0.520 29.721 1.00 59.00 93 ASP A C 1
ATOM 723 O O . ASP A 1 93 ? -2.628 -0.373 30.525 1.00 59.00 93 ASP A O 1
ATOM 727 N N . LEU A 1 94 ? -3.267 1.028 28.895 1.00 56.44 94 LEU A N 1
ATOM 728 C CA . LEU A 1 94 ? -4.659 0.557 28.893 1.00 56.44 94 LEU A CA 1
ATOM 729 C C . LEU A 1 94 ? -4.802 -0.865 28.336 1.00 56.44 94 LEU A C 1
ATOM 731 O O . LEU A 1 94 ? -5.536 -1.666 28.910 1.00 56.44 94 LEU A O 1
ATOM 735 N N . ILE A 1 95 ? -4.063 -1.211 27.280 1.00 54.72 95 ILE A N 1
ATOM 736 C CA . ILE A 1 95 ? -4.115 -2.548 26.663 1.00 54.72 95 ILE A CA 1
ATOM 737 C C . ILE A 1 95 ? -3.510 -3.593 27.605 1.00 54.72 95 ILE A C 1
ATOM 739 O O . ILE A 1 95 ? -4.056 -4.687 27.758 1.00 54.72 95 ILE A O 1
ATOM 743 N N . TRP A 1 96 ? -2.414 -3.251 28.294 1.00 52.47 96 TRP A N 1
ATOM 744 C CA . TRP A 1 96 ? -1.850 -4.114 29.333 1.00 52.47 96 TRP A CA 1
ATOM 745 C C . TRP A 1 96 ? -2.799 -4.268 30.523 1.00 52.47 96 TRP A C 1
ATOM 747 O O . TRP A 1 96 ? -2.934 -5.376 31.048 1.00 52.47 96 TRP A O 1
ATOM 757 N N . LYS A 1 97 ? -3.506 -3.206 30.932 1.00 52.47 97 LYS A N 1
ATOM 758 C CA . LYS A 1 97 ? -4.498 -3.300 32.011 1.00 52.47 97 LYS A CA 1
ATOM 759 C C . LYS A 1 97 ? -5.710 -4.146 31.624 1.00 52.47 97 LYS A C 1
ATOM 761 O O . LYS A 1 97 ? -6.053 -5.040 32.394 1.00 52.47 97 LYS A O 1
ATOM 766 N N . GLU A 1 98 ? -6.304 -3.960 30.450 1.00 51.62 98 GLU A N 1
ATOM 767 C CA . GLU A 1 98 ? -7.437 -4.778 29.984 1.00 51.62 98 GLU A CA 1
ATOM 768 C C . GLU A 1 98 ? -7.043 -6.247 29.751 1.00 51.62 98 GLU A C 1
ATOM 770 O O . GLU A 1 98 ? -7.730 -7.156 30.225 1.00 51.62 98 GLU A O 1
ATOM 775 N N . GLY A 1 99 ? -5.880 -6.499 29.139 1.00 46.25 99 GLY A N 1
ATOM 776 C CA . GLY A 1 99 ? -5.336 -7.851 28.982 1.00 46.25 99 GLY A CA 1
ATOM 777 C C . GLY A 1 99 ? -5.001 -8.530 30.319 1.00 46.25 99 GLY A C 1
ATOM 778 O O . GLY A 1 99 ? -5.165 -9.743 30.466 1.00 46.25 99 GLY A O 1
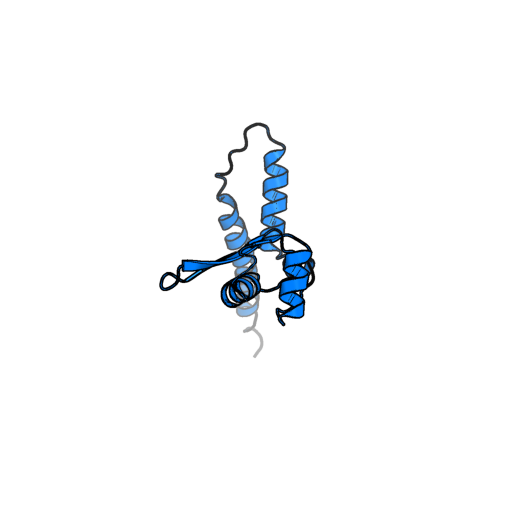ATOM 779 N N . SER A 1 100 ? -4.591 -7.761 31.336 1.00 45.66 100 SER A N 1
ATOM 780 C CA . SER A 1 100 ? -4.367 -8.281 32.693 1.00 45.66 100 SER A CA 1
ATOM 781 C C . SER A 1 100 ? -5.667 -8.639 33.421 1.00 45.66 100 SER A C 1
ATOM 783 O O . SER A 1 100 ? -5.687 -9.624 34.156 1.00 45.66 100 SER A O 1
ATOM 785 N N . GLN A 1 101 ? -6.759 -7.900 33.188 1.00 46.75 101 GLN A N 1
ATOM 786 C CA . GLN A 1 101 ? -8.067 -8.164 33.800 1.00 46.75 101 GLN A CA 1
ATOM 787 C C . GLN A 1 101 ? -8.712 -9.439 33.233 1.00 46.75 101 GLN A C 1
ATOM 789 O O . GLN A 1 101 ? -9.275 -10.229 33.991 1.00 46.75 101 GLN A O 1
ATOM 794 N N . GLN A 1 102 ? -8.545 -9.718 31.934 1.00 42.72 102 GLN A N 1
ATOM 795 C CA . GLN A 1 102 ? -8.978 -10.995 31.342 1.00 42.72 102 GLN A CA 1
ATOM 796 C C . GLN A 1 102 ? -8.169 -12.193 31.871 1.00 42.72 102 GLN A C 1
ATOM 798 O O . GLN A 1 102 ? -8.736 -13.254 32.133 1.00 42.72 102 GLN A O 1
ATOM 803 N N . ASN A 1 103 ? -6.872 -12.011 32.139 1.00 37.47 103 ASN A N 1
ATOM 804 C CA . ASN A 1 103 ? -6.041 -13.031 32.791 1.00 37.47 103 ASN A CA 1
ATOM 805 C C . ASN A 1 103 ? -6.281 -13.166 34.308 1.00 37.47 103 ASN A C 1
ATOM 807 O O . ASN A 1 103 ? -5.856 -14.160 34.903 1.00 37.47 103 ASN A O 1
ATOM 811 N N . PHE A 1 104 ? -6.941 -12.198 34.949 1.00 36.41 104 PHE A N 1
ATOM 812 C CA . PHE A 1 104 ? -7.311 -12.272 36.364 1.00 36.41 104 PHE A CA 1
ATOM 813 C C . PHE A 1 104 ? -8.604 -13.079 36.553 1.00 36.41 104 PHE A C 1
ATOM 815 O O . PHE A 1 104 ? -8.650 -13.978 37.391 1.00 36.41 104 PHE A O 1
ATOM 822 N N . LEU A 1 105 ? -9.602 -12.869 35.685 1.00 37.12 105 LEU A N 1
ATOM 823 C CA . LEU A 1 105 ? -10.874 -13.604 35.713 1.00 37.12 105 LEU A CA 1
ATOM 824 C C . LEU A 1 105 ? -10.730 -15.100 35.369 1.00 37.12 105 LEU A C 1
ATOM 826 O O . LEU A 1 105 ? -11.502 -15.917 35.867 1.00 37.12 105 LEU A O 1
ATOM 830 N N . MET A 1 106 ? -9.714 -15.498 34.593 1.00 35.00 106 MET A N 1
ATOM 831 C CA . MET A 1 106 ? -9.414 -16.921 34.350 1.00 35.00 106 MET A CA 1
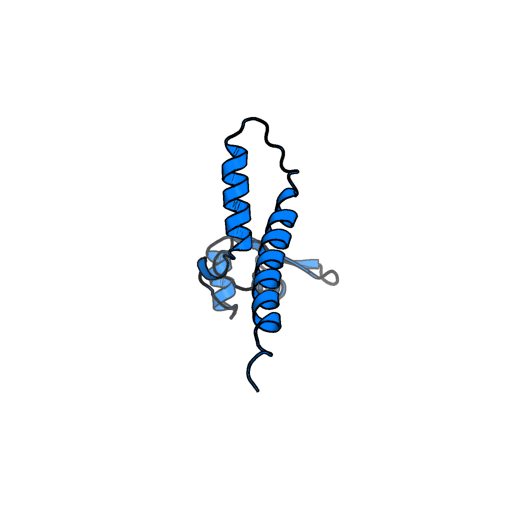ATOM 832 C C . MET A 1 106 ? -8.712 -17.624 35.526 1.00 35.00 106 MET A C 1
ATOM 834 O O . MET A 1 106 ? -8.731 -18.852 35.590 1.00 35.00 106 MET A O 1
ATOM 838 N N . LYS A 1 107 ? -8.107 -16.889 36.473 1.00 36.97 107 LYS A N 1
ATOM 839 C CA . LYS A 1 107 ? -7.418 -17.490 37.631 1.00 36.97 107 LYS A CA 1
ATOM 840 C C . LYS A 1 107 ? -8.359 -17.820 38.791 1.00 36.97 107 LYS A C 1
ATOM 842 O O . LYS A 1 107 ? -8.096 -18.788 39.501 1.00 36.97 107 LYS A O 1
ATOM 847 N N . GLU A 1 108 ? -9.468 -17.099 38.958 1.00 34.62 108 GLU A N 1
ATOM 848 C CA . GLU A 1 108 ? -10.460 -17.419 40.001 1.00 34.62 108 GLU A CA 1
ATOM 849 C C . GLU A 1 108 ? -11.263 -18.694 39.698 1.00 34.62 108 GLU A C 1
ATOM 851 O O . GLU A 1 108 ? -11.575 -19.451 40.617 1.00 34.62 108 GLU A O 1
ATOM 856 N N . TRP A 1 109 ? -11.514 -19.010 38.422 1.00 35.81 109 TRP A N 1
ATOM 857 C CA . TRP A 1 109 ? -12.230 -20.234 38.035 1.00 35.81 109 TRP A CA 1
ATOM 858 C C . TRP A 1 109 ? -11.408 -21.520 38.222 1.00 35.81 109 TRP A C 1
ATOM 860 O O . TRP A 1 109 ? -11.979 -22.578 38.480 1.00 35.81 109 TRP A O 1
ATOM 870 N N . VAL A 1 110 ? -10.072 -21.450 38.157 1.00 42.81 110 VAL A N 1
ATOM 871 C CA . VAL A 1 110 ? -9.193 -22.620 38.370 1.00 42.81 110 VAL A CA 1
ATOM 872 C C . VAL A 1 110 ? -9.016 -22.947 39.864 1.00 42.81 110 VAL A C 1
ATOM 874 O O . VAL A 1 110 ? -8.739 -24.091 40.213 1.00 42.81 110 VAL A O 1
ATOM 877 N N . LEU A 1 111 ? -9.234 -21.984 40.768 1.00 40.53 111 LEU A N 1
ATOM 878 C CA . LEU A 1 111 ? -9.065 -22.164 42.219 1.00 40.53 111 LEU A CA 1
ATOM 879 C C . LEU A 1 111 ? -10.315 -22.684 42.954 1.00 40.53 111 LEU A C 1
ATOM 881 O O . LEU A 1 111 ? -10.188 -23.161 44.078 1.00 40.53 111 LEU A O 1
ATOM 885 N N . TRP A 1 112 ? -11.496 -22.665 42.327 1.00 40.56 112 TRP A N 1
ATOM 886 C CA . TRP A 1 112 ? -12.751 -23.174 42.915 1.00 40.56 112 TRP A CA 1
ATOM 887 C C . TRP A 1 112 ? -13.219 -24.533 42.356 1.00 40.56 112 TRP A C 1
ATOM 889 O O . TRP A 1 112 ? -14.249 -25.051 42.781 1.00 40.56 112 TRP A O 1
ATOM 899 N N . GLY A 1 113 ? -12.460 -25.147 41.441 1.00 41.91 113 GLY A N 1
ATOM 900 C CA . GLY A 1 113 ? -12.824 -26.409 40.777 1.00 41.91 113 GLY A CA 1
ATOM 901 C C . GLY A 1 113 ? -12.443 -27.714 41.497 1.00 41.91 113 GLY A C 1
ATOM 902 O O . GLY A 1 113 ? -12.777 -28.779 40.990 1.00 41.91 113 GLY A O 1
ATOM 903 N N . SER A 1 114 ? -11.775 -27.669 42.656 1.00 47.03 114 SER A N 1
ATOM 904 C CA . SER A 1 114 ? -11.224 -28.870 43.328 1.00 47.03 114 SER A CA 1
ATOM 905 C C . SER A 1 114 ? -11.823 -29.156 44.712 1.00 47.03 114 SER A C 1
ATOM 907 O O . SER A 1 114 ? -11.138 -29.672 45.591 1.00 47.03 114 SER A O 1
ATOM 909 N N . CYS A 1 115 ? -13.099 -28.828 44.921 1.00 43.03 115 CYS A N 1
ATOM 910 C CA . CYS A 1 115 ? -13.826 -29.145 46.155 1.00 43.03 115 CYS A CA 1
ATOM 911 C C . CYS A 1 115 ? -15.150 -29.867 45.847 1.00 43.03 115 CYS A C 1
ATOM 913 O O . CYS A 1 115 ? -16.215 -29.419 46.247 1.00 43.03 115 CYS A O 1
ATOM 915 N N . CYS A 1 116 ? -15.085 -30.941 45.056 1.00 41.03 116 CYS A N 1
ATOM 916 C CA . CYS A 1 116 ? -16.119 -31.976 44.934 1.00 41.03 116 CYS A CA 1
ATOM 917 C C . CYS A 1 116 ? -15.511 -33.160 44.166 1.00 41.03 116 CYS A C 1
ATOM 919 O O . CYS A 1 116 ? -15.317 -33.071 42.954 1.00 41.03 116 CYS A O 1
ATOM 921 N N . GLY A 1 117 ? -15.190 -34.240 44.880 1.00 36.31 117 GLY A N 1
ATOM 922 C CA . GLY A 1 117 ? -14.631 -35.476 44.328 1.00 36.31 117 GLY A CA 1
ATOM 923 C C . GLY A 1 117 ? -13.908 -36.282 45.386 1.00 36.31 117 GLY A C 1
ATOM 924 O O . GLY A 1 117 ? -12.697 -36.033 45.551 1.00 36.31 117 GLY A O 1
#

pLDDT: mean 79.42, std 22.89, range [34.62, 98.38]

Secondary structure (DSSP, 8-state):
--EEEE-TTT--EEEEES--SBS-HHHHHHHHHHH-S-SEEEHHHHHHHHHHTTPPB--HHHH--HHHHHHHHHHHHHTTSTT--TT-TTHHHHHHHHHHHHHHHHHHHHHSSSS--

Foldseek 3Di:
DKDKDADPPVRQIFIEEQEQFFPDLNQLRVVCSVVRPPRYDYYPRSNVSCVVVPGDTDHNVVVDDPLVVVVVVVVVVQVVDPPDDPPPPCSVVVVVVVVVVVVVVVVVVVVPPPPDD

Sequence (117 aa):
MDASIMRGTDKAAGSVVNVTKLRHPIRAANQILQQGWPVMLNSDAADEFGISNGVEEVSQEWLITELRRNQWEQWKSSKSNPGATDEDDSLLDLIWKEGSQQNFLMKEWVLWGSCCG

Radius of gyration: 22.65 Å; chains: 1; bounding box: 34×59×63 Å